Protein AF-A0A5Q4BBQ9-F1 (afdb_monomer_lite)

Sequence (169 aa):
MAQGYPIYLYVAIVKKTRRFLTKPVNLIAHWAVYIEGHLYELIRNDEEAVANGKPKYDTRHPSYQEWWDLMQKQDRKPQLVDGVVGYTAREWSPDEIDNIAKQIWEYSFKSIYEGDEQNCQSFVRLLVDMIGDSNTRIHPQYPSSFDKLMQSAYRGYLWTSIGLGTAAI

pLDDT: mean 79.07, std 20.78, range [32.69, 97.75]

Structure (mmCIF, N/CA/C/O backbone):
data_AF-A0A5Q4BBQ9-F1
#
_entry.id   AF-A0A5Q4BBQ9-F1
#
loop_
_atom_site.group_PDB
_atom_site.id
_atom_site.type_symbol
_atom_site.label_atom_id
_atom_site.label_alt_id
_atom_site.label_comp_id
_atom_site.label_asym_id
_atom_site.label_entity_id
_atom_site.label_seq_id
_atom_site.pdbx_PDB_ins_code
_atom_site.Cartn_x
_atom_site.Cartn_y
_atom_site.Cartn_z
_atom_site.occupancy
_atom_site.B_iso_or_equiv
_atom_site.auth_seq_id
_atom_site.auth_comp_id
_atom_site.auth_asym_id
_atom_site.auth_atom_id
_atom_site.pdbx_PDB_model_num
ATOM 1 N N . MET A 1 1 ? 13.459 -10.198 -21.348 1.00 50.50 1 MET A N 1
ATOM 2 C CA . MET A 1 1 ? 12.909 -10.501 -20.010 1.00 50.50 1 MET A CA 1
ATOM 3 C C . MET A 1 1 ? 11.556 -9.825 -19.945 1.00 50.50 1 MET A C 1
ATOM 5 O O . MET A 1 1 ? 11.488 -8.679 -20.374 1.00 50.50 1 MET A O 1
ATOM 9 N N . ALA A 1 2 ? 10.496 -10.535 -19.554 1.00 54.16 2 ALA A N 1
ATOM 10 C CA . ALA A 1 2 ? 9.181 -9.915 -19.404 1.00 54.16 2 ALA A CA 1
ATOM 11 C C . ALA A 1 2 ? 9.286 -8.851 -18.304 1.00 54.16 2 ALA A C 1
ATOM 13 O O . ALA A 1 2 ? 9.750 -9.147 -17.205 1.00 54.16 2 ALA A O 1
ATOM 14 N N . GLN A 1 3 ? 8.974 -7.607 -18.649 1.00 76.88 3 GLN A N 1
ATOM 15 C CA . GLN A 1 3 ? 8.977 -6.495 -17.711 1.00 76.88 3 GLN A CA 1
ATOM 16 C C . GLN A 1 3 ? 7.678 -6.576 -16.907 1.00 76.88 3 GLN A C 1
ATOM 18 O O . GLN A 1 3 ? 6.615 -6.702 -17.508 1.00 76.88 3 GLN A O 1
ATOM 23 N N . GLY A 1 4 ? 7.756 -6.561 -15.574 1.00 93.56 4 GLY A N 1
ATOM 24 C CA . GLY A 1 4 ? 6.558 -6.556 -14.737 1.00 93.56 4 GLY A CA 1
ATOM 25 C C . GLY A 1 4 ? 5.760 -5.255 -14.867 1.00 93.56 4 GLY A C 1
ATOM 26 O O . GLY A 1 4 ? 6.149 -4.309 -15.556 1.00 93.56 4 GLY A O 1
ATOM 27 N N . TYR A 1 5 ? 4.631 -5.191 -14.171 1.00 96.19 5 TYR A N 1
ATOM 28 C CA . TYR A 1 5 ? 3.767 -4.016 -14.134 1.00 96.19 5 TYR A CA 1
ATOM 29 C C . TYR A 1 5 ? 4.449 -2.794 -13.502 1.00 96.19 5 TYR A C 1
ATOM 31 O O . TYR A 1 5 ? 5.179 -2.955 -12.516 1.00 96.19 5 TYR A O 1
ATOM 39 N N . PRO A 1 6 ? 4.184 -1.577 -14.015 1.00 95.81 6 PRO A N 1
ATOM 40 C CA . PRO A 1 6 ? 4.602 -0.342 -13.365 1.00 95.81 6 PRO A CA 1
ATOM 41 C C . PRO A 1 6 ? 3.905 -0.177 -12.009 1.00 95.81 6 PRO A C 1
ATOM 43 O O . PRO A 1 6 ? 2.724 -0.488 -11.855 1.00 95.81 6 PRO A O 1
ATOM 46 N N . ILE A 1 7 ? 4.645 0.352 -11.040 1.00 95.94 7 ILE A N 1
ATOM 47 C CA . ILE A 1 7 ? 4.174 0.661 -9.691 1.00 95.94 7 ILE A CA 1
ATOM 48 C C . ILE A 1 7 ? 4.044 2.176 -9.577 1.00 95.94 7 ILE A C 1
ATOM 50 O O . ILE A 1 7 ? 5.013 2.897 -9.806 1.00 95.94 7 ILE A O 1
ATOM 54 N N . TYR A 1 8 ? 2.875 2.669 -9.181 1.00 95.06 8 TYR A N 1
ATOM 55 C CA . TYR A 1 8 ? 2.644 4.096 -8.942 1.00 95.06 8 TYR A CA 1
ATOM 56 C C . TYR A 1 8 ? 2.295 4.343 -7.476 1.00 95.06 8 TYR A C 1
ATOM 58 O O . TYR A 1 8 ? 1.589 3.544 -6.868 1.00 95.06 8 TYR A O 1
ATOM 66 N N . LEU A 1 9 ? 2.748 5.457 -6.901 1.00 93.00 9 LEU A N 1
ATOM 67 C CA . LEU A 1 9 ? 2.420 5.831 -5.523 1.00 93.00 9 LEU A CA 1
ATOM 68 C C . LEU A 1 9 ? 1.322 6.889 -5.504 1.00 93.00 9 LEU A C 1
ATOM 70 O O . LEU A 1 9 ? 1.474 7.973 -6.060 1.00 93.00 9 LEU A O 1
ATOM 74 N N . TYR A 1 10 ? 0.242 6.600 -4.792 1.00 92.62 10 TYR A N 1
ATOM 75 C CA . TYR A 1 10 ? -0.814 7.552 -4.496 1.00 92.62 10 TYR A CA 1
ATOM 76 C C . TYR A 1 10 ? -0.724 8.023 -3.050 1.00 92.62 10 TYR A C 1
ATOM 78 O O . TYR A 1 10 ? -0.519 7.241 -2.121 1.00 92.62 10 TYR A O 1
ATOM 86 N N . VAL A 1 11 ? -0.926 9.325 -2.863 1.00 90.19 11 VAL A N 1
ATOM 87 C CA . VAL A 1 11 ? -1.002 9.970 -1.555 1.00 90.19 11 VAL A CA 1
ATOM 88 C C . VAL A 1 11 ? -2.343 10.672 -1.392 1.00 90.19 11 VAL A C 1
ATOM 90 O O . VAL A 1 11 ? -2.808 11.387 -2.277 1.00 90.19 11 VAL A O 1
ATOM 93 N N . ALA A 1 12 ? -2.983 10.492 -0.242 1.00 89.00 12 ALA A N 1
ATOM 94 C CA . ALA A 1 12 ? -4.244 11.135 0.096 1.00 89.00 12 ALA A CA 1
ATOM 95 C C . ALA A 1 12 ? -4.068 12.049 1.310 1.00 89.00 12 ALA A C 1
ATOM 97 O O . ALA A 1 12 ? -3.964 11.607 2.460 1.00 89.00 12 ALA A O 1
ATOM 98 N N . ILE A 1 13 ? -4.046 13.349 1.029 1.00 82.25 13 ILE A N 1
ATOM 99 C CA . ILE A 1 13 ? -3.776 14.412 2.000 1.00 82.25 13 ILE A CA 1
ATOM 100 C C . ILE A 1 13 ? -5.088 14.889 2.623 1.00 82.25 13 ILE A C 1
ATOM 102 O O . ILE A 1 13 ? -6.042 15.170 1.899 1.00 82.25 13 ILE A O 1
ATOM 106 N N . VAL A 1 14 ? -5.137 15.055 3.945 1.00 73.50 14 VAL A N 1
ATOM 107 C CA . VAL A 1 14 ? -6.295 15.651 4.638 1.00 73.50 14 VAL A CA 1
ATOM 108 C C . VAL A 1 14 ? -6.479 17.116 4.207 1.00 73.50 14 VAL A C 1
ATOM 110 O O . VAL A 1 14 ? -5.566 17.925 4.360 1.00 73.50 14 VAL A O 1
ATOM 113 N N . LYS A 1 15 ? -7.663 17.495 3.697 1.00 63.28 15 LYS A N 1
ATOM 114 C CA . LYS A 1 15 ? -7.934 18.849 3.156 1.00 63.28 15 LYS A CA 1
ATOM 115 C C . LYS A 1 15 ? -7.963 19.970 4.211 1.00 63.28 15 LYS A C 1
ATOM 117 O O . LYS A 1 15 ? -8.041 21.143 3.847 1.00 63.28 15 LYS A O 1
ATOM 122 N N . LYS A 1 16 ? -7.886 19.655 5.510 1.00 51.78 16 LYS A N 1
ATOM 123 C CA . LYS A 1 16 ? -7.959 20.631 6.611 1.00 51.78 16 LYS A CA 1
ATOM 124 C C . LYS A 1 16 ? -6.864 20.442 7.664 1.00 51.78 16 LYS A C 1
ATOM 126 O O . LYS A 1 16 ? -7.055 19.737 8.646 1.00 51.78 16 LYS A O 1
ATOM 131 N N . THR A 1 17 ? -5.808 21.238 7.566 1.00 46.22 17 THR A N 1
ATOM 132 C CA . THR A 1 17 ? -5.150 21.823 8.744 1.00 46.22 17 THR A CA 1
ATOM 133 C C . THR A 1 17 ? -5.406 23.329 8.701 1.00 46.22 17 THR A C 1
ATOM 135 O O . THR A 1 17 ? -4.788 24.081 7.951 1.00 46.22 17 THR A O 1
ATOM 138 N N . ARG A 1 18 ? -6.419 23.789 9.450 1.00 38.81 18 ARG A N 1
ATOM 139 C CA . ARG A 1 18 ? -6.738 25.220 9.588 1.00 38.81 18 ARG A CA 1
ATOM 140 C C . ARG A 1 18 ? -5.515 25.968 10.138 1.00 38.81 18 ARG A C 1
ATOM 142 O O . ARG A 1 18 ? -5.158 25.739 11.284 1.00 38.81 18 ARG A O 1
ATOM 149 N N . ARG A 1 19 ? -4.942 26.870 9.328 1.00 41.56 19 ARG A N 1
ATOM 150 C CA . ARG A 1 19 ? -4.488 28.266 9.583 1.00 41.56 19 ARG A CA 1
ATOM 151 C C . ARG A 1 19 ? -3.827 28.703 10.918 1.00 41.56 19 ARG A C 1
ATOM 153 O O . ARG A 1 19 ? -3.473 29.871 11.003 1.00 41.56 19 ARG A O 1
ATOM 160 N N . PHE A 1 20 ? -3.620 27.857 11.926 1.00 43.06 20 PHE A N 1
ATOM 161 C CA . PHE A 1 20 ? -3.141 28.268 13.260 1.00 43.06 20 PHE A CA 1
ATOM 162 C C . PHE A 1 20 ? -1.687 27.902 13.581 1.00 43.06 20 PHE A C 1
ATOM 164 O O . PHE A 1 20 ? -1.197 28.253 14.650 1.00 43.06 20 PHE A O 1
ATOM 171 N N . LEU A 1 21 ? -0.975 27.236 12.673 1.00 40.34 21 LEU A N 1
ATOM 172 C CA . LEU A 1 21 ? 0.433 26.894 12.862 1.00 40.34 21 LEU A CA 1
ATOM 173 C C . LEU A 1 21 ? 1.278 27.603 11.804 1.00 40.34 21 LEU A C 1
ATOM 175 O O . LEU A 1 21 ? 1.147 27.358 10.610 1.00 40.34 21 LEU A O 1
ATOM 179 N N . THR A 1 22 ? 2.162 28.484 12.267 1.00 44.12 22 THR A N 1
ATOM 180 C CA . THR A 1 22 ? 3.197 29.187 11.485 1.00 44.12 22 THR A CA 1
ATOM 181 C C . THR A 1 22 ? 4.311 28.263 10.986 1.00 44.12 22 THR A C 1
ATOM 183 O O . THR A 1 22 ? 5.230 28.715 10.309 1.00 44.12 22 THR A O 1
ATOM 186 N N . LYS A 1 23 ? 4.242 26.966 11.303 1.00 38.69 23 LYS A N 1
ATOM 187 C CA . LYS A 1 23 ? 5.156 25.933 10.817 1.00 38.69 23 LYS A CA 1
ATOM 188 C C . LYS A 1 23 ? 4.381 24.967 9.918 1.00 38.69 23 LYS A C 1
ATOM 190 O O . LYS A 1 23 ? 3.266 24.599 10.295 1.00 38.69 23 LYS A O 1
ATOM 195 N N . PRO A 1 24 ? 4.935 24.546 8.766 1.00 36.00 24 PRO A N 1
ATOM 196 C CA . PRO A 1 24 ? 4.311 23.533 7.926 1.00 36.00 24 PRO A CA 1
ATOM 197 C C . PRO A 1 24 ? 4.136 22.263 8.761 1.00 36.00 24 PRO A C 1
ATOM 199 O O . PRO A 1 24 ? 5.102 21.602 9.131 1.00 36.00 24 PRO A O 1
ATOM 202 N N . VAL A 1 25 ? 2.893 21.980 9.143 1.00 37.47 25 VAL A N 1
ATOM 203 C CA . VAL A 1 25 ? 2.539 20.754 9.854 1.00 37.47 25 VAL A CA 1
ATOM 204 C C . VAL A 1 25 ? 2.741 19.619 8.866 1.00 37.47 25 VAL A C 1
ATOM 206 O O . VAL A 1 25 ? 2.216 19.701 7.755 1.00 37.47 25 VAL A O 1
ATOM 209 N N . ASN A 1 26 ? 3.493 18.592 9.268 1.00 41.03 26 ASN A N 1
ATOM 210 C CA . ASN A 1 26 ? 3.627 17.342 8.526 1.00 41.03 26 ASN A CA 1
ATOM 211 C C . ASN A 1 26 ? 2.239 16.921 8.033 1.00 41.03 26 ASN A C 1
ATOM 213 O O . ASN A 1 26 ? 1.358 16.602 8.835 1.00 41.03 26 ASN A O 1
ATOM 217 N N . LEU A 1 27 ? 2.019 17.009 6.719 1.00 52.22 27 LEU A N 1
ATOM 218 C CA . LEU A 1 27 ? 0.786 16.554 6.099 1.00 52.22 27 LEU A CA 1
ATOM 219 C C . LEU A 1 27 ? 0.626 15.080 6.474 1.00 52.22 27 LEU A C 1
ATOM 221 O O . LEU A 1 27 ? 1.429 14.250 6.052 1.00 52.22 27 LEU A O 1
ATOM 225 N N . ILE A 1 28 ? -0.401 14.750 7.260 1.00 62.12 28 ILE A N 1
ATOM 226 C CA . ILE A 1 28 ? -0.784 13.356 7.482 1.00 62.12 28 ILE A CA 1
ATOM 227 C C . ILE A 1 28 ? -1.334 12.853 6.144 1.00 62.12 28 ILE A C 1
ATOM 229 O O . ILE A 1 28 ? -2.501 13.067 5.808 1.00 62.12 28 ILE A O 1
ATOM 233 N N . ALA A 1 29 ? -0.452 12.267 5.342 1.00 74.88 29 ALA A N 1
ATOM 234 C CA . ALA A 1 29 ? -0.763 11.685 4.051 1.00 74.88 29 ALA A CA 1
ATOM 235 C C . ALA A 1 29 ? -0.930 10.176 4.222 1.00 74.88 29 ALA A C 1
ATOM 237 O O . ALA A 1 29 ? -0.046 9.503 4.750 1.00 74.88 29 ALA A O 1
ATOM 238 N N . HIS A 1 30 ? -2.073 9.662 3.775 1.00 90.62 30 HIS A N 1
ATOM 239 C CA . HIS A 1 30 ? -2.293 8.225 3.631 1.00 90.62 30 HIS A CA 1
ATOM 240 C C . HIS A 1 30 ? -1.696 7.750 2.307 1.00 90.62 30 HIS A C 1
ATOM 242 O O . HIS A 1 30 ? -1.809 8.476 1.320 1.00 90.62 30 HIS A O 1
ATOM 248 N N . TRP A 1 31 ? -1.021 6.603 2.295 1.00 93.06 31 TRP A N 1
ATOM 249 C CA . TRP A 1 31 ? -0.301 6.091 1.125 1.00 93.06 31 TRP A CA 1
ATOM 250 C C . TRP A 1 31 ? -0.942 4.804 0.609 1.00 93.06 31 TRP A C 1
ATOM 252 O O . TRP A 1 31 ? -1.388 3.969 1.396 1.00 93.06 31 TRP A O 1
ATOM 262 N N . ALA A 1 32 ? -0.943 4.650 -0.712 1.00 95.94 32 ALA A N 1
ATOM 263 C CA . ALA A 1 32 ? -1.381 3.452 -1.414 1.00 95.94 32 ALA A CA 1
ATOM 264 C C . ALA A 1 32 ? -0.543 3.262 -2.687 1.00 95.94 32 ALA A C 1
ATOM 266 O O . ALA A 1 32 ? -0.107 4.250 -3.281 1.00 95.94 32 ALA A O 1
ATOM 267 N N . VAL A 1 33 ? -0.325 2.022 -3.128 1.00 96.31 33 VAL A N 1
ATOM 268 C CA . VAL A 1 33 ? 0.367 1.744 -4.402 1.00 96.31 33 VAL A CA 1
ATOM 269 C C . VAL A 1 33 ? -0.580 1.180 -5.435 1.00 96.31 33 VAL A C 1
ATOM 271 O O . VAL A 1 33 ? -1.342 0.268 -5.139 1.00 96.31 33 VAL A O 1
ATOM 274 N N . TYR A 1 34 ? -0.540 1.744 -6.639 1.00 97.12 34 TYR A N 1
ATOM 275 C CA . TYR A 1 34 ? -1.353 1.315 -7.766 1.00 97.12 34 TYR A CA 1
ATOM 276 C C . TYR A 1 34 ? -0.547 0.383 -8.657 1.00 97.12 34 TYR A C 1
ATOM 278 O O . TYR A 1 34 ? 0.517 0.765 -9.156 1.00 97.12 34 TYR A O 1
ATOM 286 N N . ILE A 1 35 ? -1.065 -0.828 -8.834 1.00 96.62 35 ILE A N 1
ATOM 287 C CA . ILE A 1 35 ? -0.468 -1.892 -9.636 1.00 96.62 35 ILE A CA 1
ATOM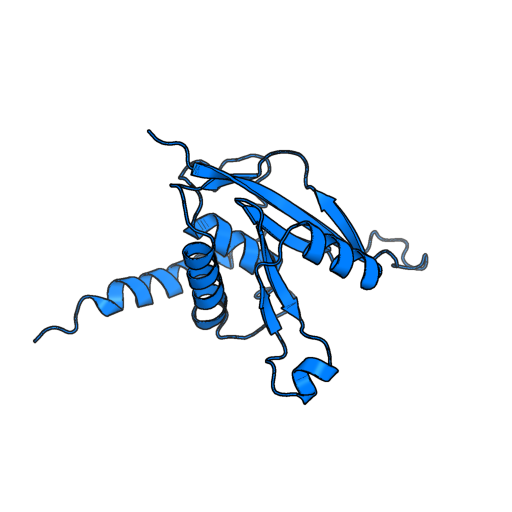 288 C C . ILE A 1 35 ? -1.625 -2.618 -10.313 1.00 96.62 35 ILE A C 1
ATOM 290 O O . ILE A 1 35 ? -2.534 -3.084 -9.631 1.00 96.62 35 ILE A O 1
ATOM 294 N N . GLU A 1 36 ? -1.599 -2.672 -11.645 1.00 94.25 36 GLU A N 1
ATOM 295 C CA . GLU A 1 36 ? -2.542 -3.467 -12.448 1.00 94.25 36 GLU A CA 1
ATOM 296 C C . GLU A 1 36 ? -4.023 -3.261 -12.049 1.00 94.25 36 GLU A C 1
ATOM 298 O O . GLU A 1 36 ? -4.736 -4.175 -11.655 1.00 94.25 36 GLU A O 1
ATOM 303 N N . GLY A 1 37 ? -4.501 -2.011 -12.091 1.00 93.75 37 GLY A N 1
ATOM 304 C CA . GLY A 1 37 ? -5.918 -1.687 -11.853 1.00 93.75 37 GLY A CA 1
ATOM 305 C C . GLY A 1 37 ? -6.336 -1.544 -10.384 1.00 93.75 37 GLY A C 1
ATOM 306 O O . GLY A 1 37 ? -7.404 -0.983 -10.115 1.00 93.75 37 GLY A O 1
ATOM 307 N N . HIS A 1 38 ? -5.486 -1.954 -9.441 1.00 97.06 38 HIS A N 1
ATOM 308 C CA . HIS A 1 38 ? -5.814 -2.018 -8.015 1.00 97.06 38 HIS A CA 1
ATOM 309 C C . HIS A 1 38 ? -4.894 -1.138 -7.171 1.00 97.06 38 HIS A C 1
ATOM 311 O O . HIS A 1 38 ? -3.727 -0.932 -7.507 1.00 97.06 38 HIS A O 1
ATOM 317 N N . LEU A 1 39 ? -5.427 -0.612 -6.067 1.00 97.62 39 LEU A N 1
ATOM 318 C CA . LEU A 1 39 ? -4.698 0.183 -5.082 1.00 97.62 39 LEU A CA 1
ATOM 319 C C . LEU A 1 39 ? -4.518 -0.593 -3.786 1.00 97.62 39 LEU A C 1
ATOM 321 O O . LEU A 1 39 ? -5.493 -0.825 -3.090 1.00 97.62 39 LEU A O 1
ATOM 325 N N . TYR A 1 40 ? -3.281 -0.908 -3.419 1.00 97.75 40 TYR A N 1
ATOM 326 C CA . TYR A 1 40 ? -2.958 -1.641 -2.196 1.00 97.75 40 TYR A CA 1
ATOM 327 C C . TYR A 1 40 ? -2.617 -0.674 -1.065 1.00 97.75 40 TYR A C 1
ATOM 329 O O . TYR A 1 40 ? -1.735 0.181 -1.202 1.00 97.75 40 TYR A O 1
ATOM 337 N N . GLU A 1 41 ? -3.309 -0.811 0.062 1.00 96.19 41 GLU A N 1
ATOM 338 C CA . GLU A 1 41 ? -3.199 0.093 1.205 1.00 96.19 41 GLU A CA 1
ATOM 339 C C . GLU A 1 41 ? -3.396 -0.615 2.551 1.00 96.19 41 GLU A C 1
ATOM 341 O O . GLU A 1 41 ? -4.086 -1.628 2.642 1.00 96.19 41 GLU A O 1
ATOM 346 N N . LEU A 1 42 ? -2.841 -0.021 3.611 1.00 95.25 42 LEU A N 1
ATOM 347 C CA . LEU A 1 42 ? -3.130 -0.362 5.007 1.00 95.25 42 LEU A CA 1
ATOM 348 C C . LEU A 1 42 ? -3.937 0.769 5.640 1.00 95.25 42 LEU A C 1
ATOM 350 O O . LEU A 1 42 ? -3.454 1.898 5.734 1.00 95.25 42 LEU A O 1
ATOM 354 N N . ILE A 1 43 ? -5.151 0.480 6.096 1.00 92.56 43 ILE A N 1
ATOM 355 C CA . ILE A 1 43 ? -6.119 1.501 6.511 1.00 92.56 43 ILE A CA 1
ATOM 356 C C . ILE A 1 43 ? -6.730 1.222 7.865 1.00 92.56 43 ILE A C 1
ATOM 358 O O . ILE A 1 43 ? -6.719 0.103 8.361 1.00 92.56 43 ILE A O 1
ATOM 362 N N . ARG A 1 44 ? -7.315 2.271 8.444 1.00 91.00 44 ARG A N 1
ATOM 363 C CA . ARG A 1 44 ? -8.193 2.168 9.605 1.00 91.00 44 ARG A CA 1
ATOM 364 C C . ARG A 1 44 ? -9.630 1.944 9.135 1.00 91.00 44 ARG A C 1
ATOM 366 O O . ARG A 1 44 ? -10.139 2.757 8.362 1.00 91.00 44 ARG A O 1
ATOM 373 N N . ASN A 1 45 ? -10.273 0.890 9.625 1.00 90.00 45 ASN A N 1
ATOM 374 C CA . ASN A 1 45 ? -11.707 0.676 9.440 1.00 90.00 45 ASN A CA 1
ATOM 375 C C . ASN A 1 45 ? -12.509 1.704 10.257 1.00 90.00 45 ASN A C 1
ATOM 377 O O . ASN A 1 45 ? -12.037 2.206 11.285 1.00 90.00 45 ASN A O 1
ATOM 381 N N . ASP A 1 46 ? -13.705 2.052 9.783 1.00 88.81 46 ASP A N 1
ATOM 382 C CA . ASP A 1 46 ? -14.604 2.937 10.525 1.00 88.81 46 ASP A CA 1
ATOM 383 C C . ASP A 1 46 ? -15.134 2.271 11.810 1.00 88.81 46 ASP A C 1
ATOM 385 O O . ASP A 1 46 ? -14.994 1.067 12.031 1.00 88.81 46 ASP A O 1
ATOM 389 N N . GLU A 1 47 ? -15.685 3.085 12.712 1.00 90.44 47 GLU A N 1
ATOM 390 C CA . GLU A 1 47 ? -16.116 2.622 14.036 1.00 90.44 47 GLU A CA 1
ATOM 391 C C . GLU A 1 47 ? -17.279 1.627 13.961 1.00 90.44 47 GLU A C 1
ATOM 393 O O . GLU A 1 47 ? -17.354 0.724 14.792 1.00 90.44 47 GLU A O 1
ATOM 398 N N . GLU A 1 48 ? -18.139 1.746 12.949 1.00 91.56 48 GLU A N 1
ATOM 399 C CA . GLU A 1 48 ? -19.265 0.840 12.723 1.00 91.56 48 GLU A CA 1
ATOM 400 C C . GLU A 1 48 ? -18.778 -0.544 12.278 1.00 91.56 48 GLU A C 1
ATOM 402 O O . GLU A 1 48 ? -19.174 -1.561 12.847 1.00 91.56 48 GLU A O 1
ATOM 407 N N . ALA A 1 49 ? -17.854 -0.605 11.318 1.00 90.50 49 ALA A N 1
ATOM 408 C CA . ALA A 1 49 ? -17.220 -1.841 10.881 1.00 90.50 49 ALA A CA 1
ATOM 409 C C . ALA A 1 49 ? -16.513 -2.544 12.048 1.00 90.50 49 ALA A C 1
ATOM 411 O O . ALA A 1 49 ? -16.641 -3.760 12.204 1.00 90.50 49 ALA A O 1
ATOM 412 N N . VAL A 1 50 ? -15.809 -1.783 12.894 1.00 93.19 50 VAL A N 1
ATOM 413 C CA . VAL A 1 50 ? -15.150 -2.321 14.093 1.00 93.19 50 VAL A CA 1
ATOM 414 C C . VAL A 1 50 ? -16.165 -2.842 15.109 1.00 93.19 50 VAL A C 1
ATOM 416 O O . VAL A 1 50 ? -15.981 -3.935 15.642 1.00 93.19 50 VAL A O 1
ATOM 419 N N . ALA A 1 51 ? -17.261 -2.115 15.346 1.00 93.56 51 ALA A N 1
ATOM 420 C CA . ALA A 1 51 ? -18.350 -2.578 16.207 1.00 93.56 51 ALA A CA 1
ATOM 421 C C . ALA A 1 51 ? -18.987 -3.882 15.688 1.00 93.56 51 ALA A C 1
ATOM 423 O O . ALA A 1 51 ? -19.397 -4.727 16.480 1.00 93.56 51 ALA A O 1
ATOM 424 N N . ASN A 1 52 ? -18.978 -4.083 14.368 1.00 95.19 52 ASN A N 1
ATOM 425 C CA . ASN A 1 52 ? -19.424 -5.303 13.692 1.00 95.19 52 ASN A CA 1
ATOM 426 C C . ASN A 1 52 ? -18.337 -6.396 13.593 1.00 95.19 52 ASN A C 1
ATOM 428 O O . ASN A 1 52 ? -18.467 -7.338 12.811 1.00 95.19 52 ASN A O 1
ATOM 432 N N . GLY A 1 53 ? -17.258 -6.292 14.375 1.00 92.56 53 GLY A N 1
ATOM 433 C CA . GLY A 1 53 ? -16.234 -7.331 14.503 1.00 92.56 53 GLY A CA 1
ATOM 434 C C . GLY A 1 53 ? -15.110 -7.274 13.469 1.00 92.56 53 GLY 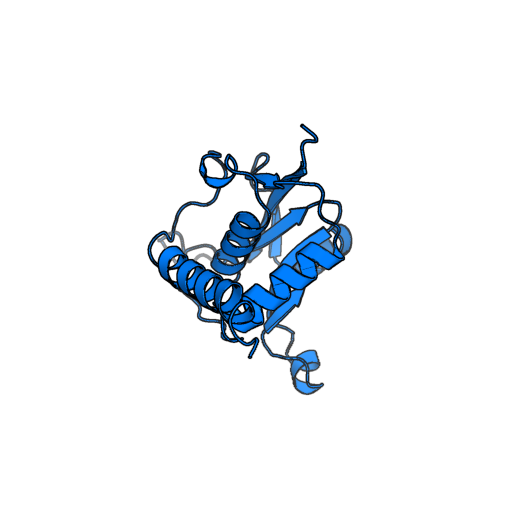A C 1
ATOM 435 O O . GLY A 1 53 ? -14.284 -8.187 13.429 1.00 92.56 53 GLY A O 1
ATOM 436 N N . LYS A 1 54 ? -15.029 -6.227 12.637 1.00 91.88 54 LYS A N 1
ATOM 437 C CA . LYS A 1 54 ? -13.847 -6.011 11.789 1.00 91.88 54 LYS A CA 1
ATOM 438 C C . LYS A 1 54 ? -12.655 -5.544 12.635 1.00 91.88 54 LYS A C 1
ATOM 440 O O . LYS A 1 54 ? -12.839 -4.826 13.620 1.00 91.88 54 LYS A O 1
ATOM 445 N N . PRO A 1 55 ? -11.415 -5.902 12.258 1.00 92.81 55 PRO A N 1
ATOM 446 C CA . PRO A 1 55 ? -10.238 -5.373 12.932 1.00 92.81 55 PRO A CA 1
ATOM 447 C C . PRO A 1 55 ? -10.163 -3.852 12.755 1.00 92.81 55 PRO A C 1
ATOM 449 O O . PRO A 1 55 ? -10.625 -3.299 11.758 1.00 92.81 55 PRO A O 1
ATOM 452 N N . LYS A 1 56 ? -9.556 -3.151 13.716 1.00 92.56 56 LYS A N 1
ATOM 453 C CA . LYS A 1 56 ? -9.407 -1.686 13.656 1.00 92.56 56 LYS A CA 1
ATOM 454 C C . LYS A 1 56 ? -8.587 -1.224 12.452 1.00 92.56 56 LYS A C 1
ATOM 456 O O . LYS A 1 56 ? -8.870 -0.161 11.903 1.00 92.56 56 LYS A O 1
ATOM 461 N N . TYR A 1 57 ? -7.583 -2.005 12.070 1.00 93.81 57 TYR A N 1
ATOM 462 C CA . TYR A 1 57 ? -6.753 -1.767 10.899 1.00 93.81 57 TYR A CA 1
ATOM 463 C C . TYR A 1 57 ? -6.707 -3.026 10.046 1.00 93.81 57 TYR A C 1
ATOM 465 O O . TYR A 1 57 ? -6.715 -4.128 10.594 1.00 93.81 57 TYR A O 1
ATOM 473 N N . ASP A 1 58 ? -6.683 -2.847 8.732 1.00 94.62 58 ASP A N 1
ATOM 474 C CA . ASP A 1 58 ? -6.676 -3.949 7.776 1.00 94.62 58 ASP A CA 1
ATOM 475 C C . ASP A 1 58 ? -6.045 -3.525 6.449 1.00 94.62 58 ASP A C 1
ATOM 477 O O . ASP A 1 58 ? -5.942 -2.330 6.144 1.00 94.62 58 ASP A O 1
ATOM 481 N N . THR A 1 59 ? -5.633 -4.501 5.651 1.00 96.00 59 THR A N 1
ATOM 482 C CA . THR A 1 59 ? -5.182 -4.276 4.278 1.00 96.00 59 THR A CA 1
ATOM 483 C C . THR A 1 59 ? -6.367 -4.283 3.322 1.00 96.00 59 THR A C 1
ATOM 485 O O . THR A 1 59 ? -7.307 -5.057 3.496 1.00 96.00 59 THR A O 1
ATOM 488 N N . ARG A 1 60 ? -6.334 -3.439 2.289 1.00 94.75 60 ARG A N 1
ATOM 489 C CA . ARG A 1 60 ? -7.325 -3.450 1.204 1.00 94.75 60 ARG A CA 1
ATOM 490 C C . ARG A 1 60 ? -6.648 -3.297 -0.151 1.00 94.75 60 ARG A C 1
ATOM 492 O O . ARG A 1 60 ? -5.585 -2.683 -0.237 1.00 94.75 60 ARG A O 1
ATOM 499 N N . HIS A 1 61 ? -7.317 -3.786 -1.193 1.00 95.25 61 HIS A N 1
ATOM 500 C CA . HIS A 1 61 ? -6.904 -3.623 -2.589 1.00 95.25 61 HIS A CA 1
ATOM 501 C C . HIS A 1 61 ? -8.017 -3.091 -3.525 1.00 95.25 61 HIS A C 1
ATOM 503 O O . HIS A 1 61 ? -8.290 -3.707 -4.553 1.00 95.25 61 HIS A O 1
ATOM 509 N N . PRO A 1 62 ? -8.743 -2.008 -3.178 1.00 95.50 62 PRO A N 1
ATOM 510 C CA . PRO A 1 62 ? -9.842 -1.502 -4.007 1.00 95.50 62 PRO A CA 1
ATOM 511 C C . PRO A 1 62 ? -9.408 -1.197 -5.446 1.00 95.50 62 PRO A C 1
ATOM 513 O O . PRO A 1 62 ? -8.244 -0.880 -5.712 1.00 95.50 62 PRO A O 1
ATOM 516 N N . SER A 1 63 ? -10.371 -1.181 -6.366 1.00 96.44 63 SER A N 1
ATOM 517 C CA . SER A 1 63 ? -10.146 -0.568 -7.675 1.00 96.44 63 SER A CA 1
ATOM 518 C C . SER A 1 63 ? -9.799 0.919 -7.522 1.00 96.44 63 SER A C 1
ATOM 520 O O . SER A 1 63 ? -10.146 1.571 -6.528 1.00 96.44 63 SER A O 1
ATOM 522 N N . TYR A 1 64 ? -9.147 1.496 -8.536 1.00 93.94 64 TYR A N 1
ATOM 523 C CA . TYR A 1 64 ? -8.808 2.924 -8.534 1.00 93.94 64 TYR A CA 1
ATOM 524 C C . TYR A 1 64 ? -10.016 3.829 -8.234 1.00 93.94 64 TYR A C 1
ATOM 526 O O . TYR A 1 64 ? -9.919 4.748 -7.418 1.00 93.94 64 TYR A O 1
ATOM 534 N N . GLN A 1 65 ? -11.160 3.553 -8.868 1.00 95.06 65 GLN A N 1
ATOM 535 C CA . GLN A 1 65 ? -12.368 4.365 -8.727 1.00 95.06 65 GLN A CA 1
ATOM 536 C C . GLN A 1 65 ? -12.935 4.292 -7.304 1.00 95.06 65 GLN A C 1
ATOM 538 O O . GLN A 1 65 ? -13.225 5.326 -6.703 1.00 95.06 65 GLN A O 1
ATOM 543 N N . GLU A 1 66 ? -13.030 3.089 -6.733 1.00 95.81 66 GLU A N 1
ATOM 544 C CA . GLU A 1 66 ? -13.521 2.893 -5.364 1.00 95.81 66 GLU A CA 1
ATOM 545 C C . GLU A 1 66 ? -12.642 3.612 -4.341 1.00 95.81 66 GLU A C 1
ATOM 547 O O . GLU A 1 66 ? -13.147 4.283 -3.436 1.00 95.81 66 GLU A O 1
ATOM 552 N N . TRP A 1 67 ? -11.322 3.511 -4.501 1.00 95.25 67 TRP A N 1
ATOM 553 C CA . TRP A 1 67 ? -10.381 4.204 -3.632 1.00 95.25 67 TRP A CA 1
ATOM 554 C C . TRP A 1 67 ? -10.510 5.720 -3.753 1.00 95.25 67 TRP A C 1
ATOM 556 O O . TRP A 1 67 ? -10.566 6.428 -2.746 1.00 95.25 67 TRP A O 1
ATOM 566 N N . TRP A 1 68 ? -10.584 6.231 -4.982 1.00 93.62 68 TRP A N 1
ATOM 567 C CA . TRP A 1 68 ? -10.718 7.657 -5.246 1.00 93.62 68 TRP A CA 1
ATOM 568 C C . TRP A 1 68 ? -11.981 8.228 -4.594 1.00 93.62 68 TRP A C 1
ATOM 570 O O . TRP A 1 68 ? -11.908 9.224 -3.865 1.00 93.62 68 TRP A O 1
ATOM 580 N N . ASP A 1 69 ? -13.118 7.559 -4.782 1.00 93.25 69 ASP A N 1
ATOM 581 C CA . ASP A 1 69 ? -14.398 7.951 -4.195 1.00 93.25 69 ASP A CA 1
ATOM 582 C C . ASP A 1 69 ? -14.358 7.898 -2.666 1.00 93.25 69 ASP A C 1
ATOM 584 O O . ASP A 1 69 ? -14.866 8.802 -1.993 1.00 93.25 69 ASP A O 1
ATOM 588 N N . LEU A 1 70 ? -13.701 6.883 -2.094 1.00 91.88 70 LEU A N 1
ATOM 589 C CA . LEU A 1 70 ? -13.494 6.788 -0.652 1.00 91.88 70 LEU A CA 1
ATOM 590 C C . LEU A 1 70 ? -12.657 7.958 -0.121 1.00 91.88 70 LEU A C 1
ATOM 592 O O . LEU A 1 70 ? -13.041 8.591 0.866 1.00 91.88 70 LEU A O 1
ATOM 596 N N . MET A 1 71 ? -11.538 8.284 -0.771 1.00 91.56 71 MET A N 1
ATOM 597 C CA . MET A 1 71 ? -10.686 9.400 -0.355 1.00 91.56 71 MET A CA 1
ATOM 598 C C . MET A 1 71 ? -11.437 10.733 -0.423 1.00 91.56 71 MET A C 1
ATOM 600 O O . MET A 1 71 ? -11.307 11.557 0.485 1.00 91.56 71 MET A O 1
ATOM 604 N N . GLN A 1 72 ? -12.269 10.943 -1.446 1.00 88.69 72 GLN A N 1
ATOM 605 C CA . GLN A 1 72 ? -13.103 12.142 -1.531 1.00 88.69 72 GLN A CA 1
ATOM 606 C C . GLN A 1 72 ? -14.135 12.223 -0.401 1.00 88.69 72 GLN A C 1
ATOM 608 O O . GLN A 1 72 ? -14.255 13.283 0.221 1.00 88.69 72 GLN A O 1
ATOM 613 N N . LYS A 1 73 ? -14.831 11.117 -0.099 1.00 90.00 73 LYS A N 1
ATOM 614 C CA . LYS A 1 73 ? -15.792 11.026 1.017 1.00 90.00 73 LYS A CA 1
ATOM 615 C C . LYS A 1 73 ? -15.142 11.338 2.368 1.00 90.00 73 LYS A C 1
ATOM 617 O O . LYS A 1 73 ? -15.780 11.931 3.230 1.00 90.00 73 LYS A O 1
ATOM 622 N N . GLN A 1 74 ? -13.862 11.003 2.535 1.00 86.19 74 GLN A N 1
ATOM 623 C CA . GLN A 1 74 ? -13.082 11.284 3.746 1.00 86.19 74 GLN A CA 1
ATOM 624 C C . GLN A 1 74 ? -12.493 12.709 3.810 1.00 86.19 74 GLN A C 1
ATOM 626 O O . GLN A 1 74 ? -11.621 12.972 4.638 1.00 86.19 74 GLN A O 1
ATOM 631 N N . ASP A 1 75 ? -12.915 13.631 2.937 1.00 86.31 75 ASP A N 1
ATOM 632 C CA . ASP A 1 75 ? -12.337 14.981 2.811 1.00 86.31 75 ASP A CA 1
ATOM 633 C C . ASP A 1 75 ? -10.806 14.941 2.609 1.00 86.31 75 ASP A C 1
ATOM 635 O O . ASP A 1 75 ? -10.057 15.813 3.063 1.00 86.31 75 ASP A O 1
ATOM 639 N N . ARG A 1 76 ? -10.315 13.912 1.906 1.00 84.88 76 ARG A N 1
ATOM 640 C CA . ARG A 1 76 ? -8.924 13.815 1.466 1.00 84.88 76 ARG A CA 1
ATOM 641 C C . ARG A 1 76 ? -8.807 14.256 0.011 1.00 84.88 76 ARG A C 1
ATOM 643 O O . ARG A 1 76 ? -9.761 14.212 -0.770 1.00 84.88 76 ARG A O 1
ATOM 650 N N . LYS A 1 77 ? -7.629 14.752 -0.356 1.00 84.69 77 LYS A N 1
ATOM 651 C CA . LYS A 1 77 ? -7.255 15.067 -1.734 1.00 84.69 77 LYS A CA 1
ATOM 652 C C . LYS A 1 77 ? -6.301 13.974 -2.225 1.00 84.69 77 LYS A C 1
ATOM 654 O O . LYS A 1 77 ? -5.115 14.066 -1.901 1.00 84.69 77 LYS A O 1
ATOM 659 N N . PRO A 1 78 ? -6.802 12.955 -2.945 1.00 89.19 78 PRO A N 1
ATOM 660 C CA . PRO A 1 78 ? -5.948 11.968 -3.592 1.00 89.19 78 PRO A CA 1
ATOM 661 C C . PRO A 1 78 ? -5.085 12.633 -4.668 1.00 89.19 78 PRO A C 1
ATOM 663 O O . PRO A 1 78 ? -5.550 13.513 -5.397 1.00 89.19 78 PRO A O 1
ATOM 666 N N . GLN A 1 79 ? -3.815 12.252 -4.728 1.00 87.62 79 GLN A N 1
ATOM 667 C CA . GLN A 1 79 ? -2.823 12.749 -5.676 1.00 87.62 79 GLN A CA 1
ATOM 668 C C . GLN A 1 79 ? -1.888 11.605 -6.054 1.00 87.62 79 GLN A C 1
ATOM 670 O O . GLN A 1 79 ? -1.468 10.836 -5.193 1.00 87.62 79 GLN A O 1
ATOM 675 N N . LEU A 1 80 ? -1.567 11.508 -7.339 1.00 86.69 80 LEU A N 1
ATOM 676 C CA . LEU A 1 80 ? -0.480 10.668 -7.820 1.00 86.69 80 LEU A CA 1
ATOM 677 C C . LEU A 1 80 ? 0.844 11.375 -7.501 1.00 86.69 80 LEU A C 1
ATOM 679 O O . LEU A 1 80 ? 0.986 12.567 -7.783 1.00 86.69 80 LEU A O 1
ATOM 683 N N . VAL A 1 81 ? 1.792 10.660 -6.900 1.00 84.00 81 VAL A N 1
ATOM 684 C CA . VAL A 1 81 ? 3.186 11.106 -6.834 1.00 84.00 81 VAL A CA 1
ATOM 685 C C . VAL A 1 81 ? 3.765 10.972 -8.232 1.00 84.00 81 VAL A C 1
ATOM 687 O O . VAL A 1 81 ? 3.600 9.935 -8.866 1.00 84.00 81 VAL A O 1
ATOM 690 N N . ASP A 1 82 ? 4.377 12.047 -8.721 1.00 74.75 82 ASP A N 1
ATOM 691 C CA . ASP A 1 82 ? 4.760 12.162 -10.124 1.00 74.75 82 ASP A CA 1
ATOM 692 C C . ASP A 1 82 ? 5.690 11.021 -10.569 1.00 74.75 82 ASP A C 1
ATOM 694 O O . ASP A 1 82 ? 6.699 10.735 -9.919 1.00 74.75 82 ASP A O 1
ATOM 698 N N . GLY A 1 83 ? 5.346 10.399 -11.697 1.00 81.75 83 GLY A N 1
ATOM 699 C CA . GLY A 1 83 ? 6.090 9.300 -12.304 1.00 81.75 83 GLY A CA 1
ATOM 700 C C . GLY A 1 83 ? 5.784 7.893 -11.774 1.00 81.75 83 GLY A C 1
ATOM 701 O O . GLY A 1 83 ? 4.951 7.655 -10.902 1.00 81.75 83 GLY A O 1
ATOM 702 N N . VAL A 1 84 ? 6.476 6.928 -12.376 1.00 90.25 84 VAL A N 1
ATOM 703 C CA . VAL A 1 84 ? 6.517 5.531 -11.930 1.00 90.25 84 VAL A CA 1
ATOM 704 C C . VAL A 1 84 ? 7.476 5.446 -10.739 1.00 90.25 84 VAL A C 1
ATOM 706 O O . VAL A 1 84 ? 8.498 6.120 -10.730 1.00 90.25 84 VAL A O 1
ATOM 709 N N . VAL A 1 85 ? 7.156 4.651 -9.722 1.00 89.12 85 VAL A N 1
ATOM 710 C CA . VAL A 1 85 ? 8.012 4.415 -8.544 1.00 89.12 85 VAL A CA 1
ATOM 711 C C . VAL A 1 85 ? 8.959 3.237 -8.754 1.00 89.12 85 VAL A C 1
ATOM 713 O O . VAL A 1 85 ? 10.023 3.177 -8.150 1.00 89.12 85 VAL A O 1
ATOM 716 N N . GLY A 1 86 ? 8.583 2.309 -9.624 1.00 92.31 86 GLY A N 1
ATOM 717 C CA . GLY A 1 86 ? 9.383 1.160 -10.013 1.00 92.31 86 GLY A CA 1
ATOM 718 C C . GLY A 1 86 ? 8.561 0.198 -10.853 1.00 92.31 86 GLY A C 1
ATOM 719 O O . GLY A 1 86 ? 7.456 0.525 -11.291 1.00 92.31 86 GLY A O 1
ATOM 720 N N . TYR A 1 87 ? 9.087 -1.000 -11.056 1.00 94.56 87 TYR A N 1
ATOM 721 C CA . TYR A 1 87 ? 8.388 -2.070 -11.753 1.00 94.56 87 TYR A CA 1
ATOM 722 C C . TYR A 1 87 ? 8.375 -3.297 -10.865 1.00 94.56 87 TYR A C 1
ATOM 724 O O . TYR A 1 87 ? 9.310 -3.549 -10.110 1.00 94.56 87 TYR A O 1
ATOM 732 N N . THR A 1 88 ? 7.311 -4.077 -10.956 1.00 95.81 88 THR A N 1
ATOM 733 C CA . THR A 1 88 ? 7.292 -5.390 -10.320 1.00 95.81 88 THR A CA 1
ATOM 734 C C . THR A 1 88 ? 8.344 -6.313 -10.950 1.00 95.81 88 THR A C 1
ATOM 736 O O . THR A 1 88 ? 8.649 -6.216 -12.140 1.00 95.81 88 THR A O 1
ATOM 739 N N . ALA A 1 89 ? 8.914 -7.220 -10.155 1.00 95.38 89 ALA A N 1
ATOM 740 C CA . ALA A 1 89 ? 9.943 -8.167 -10.595 1.00 95.38 89 ALA A CA 1
ATOM 741 C C . ALA A 1 89 ? 9.443 -9.154 -11.663 1.00 95.38 89 ALA A C 1
ATOM 743 O O . ALA A 1 89 ? 10.231 -9.701 -12.434 1.00 95.38 89 ALA A O 1
ATOM 744 N N . ARG A 1 90 ? 8.132 -9.396 -11.680 1.00 95.06 90 ARG A N 1
ATOM 745 C CA . ARG A 1 90 ? 7.395 -10.225 -12.634 1.00 95.06 90 ARG A CA 1
ATOM 746 C C . ARG A 1 90 ? 5.947 -9.751 -12.681 1.00 95.06 90 ARG A C 1
ATOM 748 O O . ARG A 1 90 ? 5.540 -8.943 -11.855 1.00 95.06 90 ARG A O 1
ATOM 755 N N . GLU A 1 91 ? 5.157 -10.301 -13.589 1.00 95.62 91 GLU A N 1
ATOM 756 C CA . GLU A 1 91 ? 3.704 -10.165 -13.513 1.00 95.62 91 GLU A CA 1
ATOM 757 C C . GLU A 1 91 ? 3.190 -10.898 -12.261 1.00 95.62 91 GLU A C 1
ATOM 759 O O . GLU A 1 91 ? 3.456 -12.089 -12.054 1.00 95.62 91 GLU A O 1
ATOM 764 N N . TRP A 1 92 ? 2.501 -10.151 -11.402 1.00 94.94 92 TRP A N 1
ATOM 765 C CA . TRP A 1 92 ? 1.823 -10.651 -10.210 1.00 94.94 92 TRP A CA 1
ATOM 766 C C . TRP A 1 92 ? 0.324 -10.496 -10.412 1.00 94.94 92 TRP A C 1
ATOM 768 O O . TRP A 1 92 ? -0.125 -9.434 -10.838 1.00 94.94 92 TRP A O 1
ATOM 778 N N . SER A 1 93 ? -0.446 -11.527 -10.088 1.00 95.62 93 SER A N 1
ATOM 779 C CA . SER A 1 93 ? -1.900 -11.391 -10.008 1.00 95.62 93 SER A CA 1
ATOM 780 C C . SER A 1 93 ? -2.307 -10.552 -8.786 1.00 95.62 93 SER A C 1
ATOM 782 O O . SER A 1 93 ? -1.581 -10.546 -7.782 1.00 95.62 93 SER A O 1
ATOM 784 N N . PRO A 1 94 ? -3.479 -9.893 -8.812 1.00 95.50 94 PRO A N 1
ATOM 785 C CA . PRO A 1 94 ? -3.965 -9.136 -7.663 1.00 95.50 94 PRO A CA 1
ATOM 786 C C . PRO A 1 94 ? -4.057 -9.952 -6.373 1.00 95.50 94 PRO A C 1
ATOM 788 O O . PRO A 1 94 ? -3.690 -9.464 -5.303 1.00 95.50 94 PRO A O 1
ATOM 791 N N . ASP A 1 95 ? -4.468 -11.216 -6.481 1.00 96.00 95 ASP A N 1
ATOM 792 C CA . ASP A 1 95 ? -4.580 -12.136 -5.347 1.00 96.00 95 ASP A CA 1
ATOM 793 C C . ASP A 1 95 ? -3.213 -12.463 -4.730 1.00 96.00 95 ASP A C 1
ATOM 795 O O . ASP A 1 95 ? -3.085 -12.577 -3.510 1.00 96.00 95 ASP A O 1
ATOM 799 N N . GLU A 1 96 ? -2.158 -12.592 -5.541 1.00 96.94 96 GLU A N 1
ATOM 800 C CA . GLU A 1 96 ? -0.804 -12.792 -5.017 1.00 96.94 96 GLU A CA 1
ATOM 801 C C . GLU A 1 96 ? -0.312 -11.559 -4.251 1.00 96.94 96 GLU A C 1
ATOM 803 O O . GLU A 1 96 ? 0.245 -11.703 -3.160 1.00 96.94 96 GLU A O 1
ATOM 808 N N . ILE A 1 97 ? -0.537 -10.353 -4.786 1.00 97.25 97 ILE A N 1
ATOM 809 C CA . ILE A 1 97 ? -0.137 -9.105 -4.119 1.00 97.25 97 ILE A CA 1
ATOM 810 C C . ILE A 1 97 ? -0.932 -8.923 -2.818 1.00 97.25 97 ILE A C 1
ATOM 812 O O . ILE A 1 97 ? -0.355 -8.553 -1.796 1.00 97.25 97 ILE A O 1
ATOM 816 N N . ASP A 1 98 ? -2.230 -9.235 -2.821 1.00 96.19 98 ASP A N 1
ATOM 817 C CA . ASP A 1 98 ? -3.085 -9.191 -1.629 1.00 96.19 98 ASP A CA 1
ATOM 818 C C . ASP A 1 98 ? -2.622 -10.163 -0.540 1.00 96.19 98 ASP A C 1
ATOM 820 O O . ASP A 1 98 ? -2.537 -9.814 0.637 1.00 96.19 98 ASP A O 1
ATOM 824 N N . ASN A 1 99 ? -2.249 -11.383 -0.925 1.00 96.75 99 ASN A N 1
ATOM 825 C CA . ASN A 1 99 ? -1.702 -12.354 0.016 1.00 96.75 99 ASN A CA 1
ATOM 826 C C . ASN A 1 99 ? -0.383 -11.864 0.632 1.00 96.75 99 ASN A C 1
ATOM 828 O O . ASN A 1 99 ? -0.190 -12.000 1.840 1.00 96.75 99 ASN A O 1
ATOM 832 N N . ILE A 1 100 ? 0.500 -11.242 -0.157 1.00 96.88 100 ILE A N 1
ATOM 833 C CA . ILE A 1 100 ? 1.732 -10.623 0.358 1.00 96.88 100 IL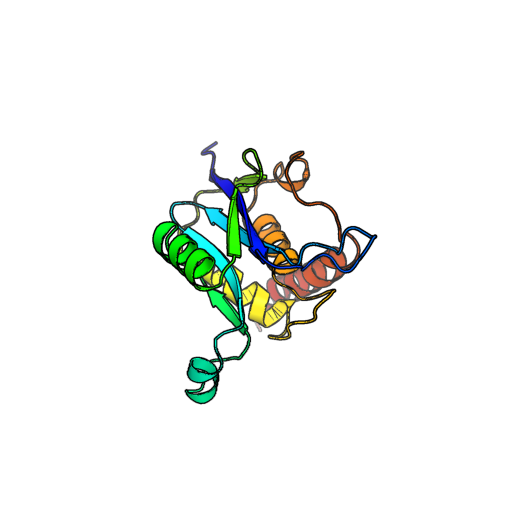E A CA 1
ATOM 834 C C . ILE A 1 100 ? 1.401 -9.463 1.304 1.00 96.88 100 ILE A C 1
ATOM 836 O O . ILE A 1 100 ? 1.977 -9.375 2.388 1.00 96.88 100 ILE A O 1
ATOM 840 N N . ALA A 1 101 ? 0.453 -8.599 0.938 1.00 96.56 101 ALA A N 1
ATOM 841 C CA . ALA A 1 101 ? -0.020 -7.503 1.780 1.00 96.56 101 ALA A CA 1
ATOM 842 C C . ALA A 1 101 ? -0.512 -8.006 3.148 1.00 96.56 101 ALA A C 1
ATOM 844 O O . ALA A 1 101 ? -0.065 -7.510 4.186 1.00 96.56 101 ALA A O 1
ATOM 845 N N . LYS A 1 102 ? -1.360 -9.040 3.165 1.00 95.56 102 LYS A N 1
ATOM 846 C CA . LYS A 1 102 ? -1.843 -9.674 4.401 1.00 95.56 102 LYS A CA 1
ATOM 847 C C . LYS A 1 102 ? -0.701 -10.250 5.232 1.00 95.56 102 LYS A C 1
ATOM 849 O O . LYS A 1 102 ? -0.658 -10.014 6.434 1.00 95.56 102 LYS A O 1
ATOM 854 N N . GLN A 1 103 ? 0.263 -10.930 4.609 1.00 94.44 103 GLN A N 1
ATOM 855 C CA . GLN A 1 103 ? 1.437 -11.465 5.310 1.00 94.44 103 GLN A CA 1
ATOM 856 C C . GLN A 1 103 ? 2.314 -10.364 5.920 1.00 94.44 103 GLN A C 1
ATOM 858 O O . GLN A 1 103 ? 2.815 -10.522 7.033 1.00 94.44 103 GLN A O 1
ATOM 863 N N . ILE A 1 104 ? 2.496 -9.234 5.231 1.00 93.12 104 ILE A N 1
ATOM 864 C CA . ILE A 1 104 ? 3.208 -8.074 5.785 1.00 93.12 104 ILE A CA 1
ATOM 865 C C . ILE A 1 104 ? 2.477 -7.576 7.035 1.00 93.12 104 ILE A C 1
ATOM 867 O O . ILE A 1 104 ? 3.101 -7.393 8.082 1.00 93.12 104 ILE A O 1
ATOM 871 N N . TRP A 1 105 ? 1.159 -7.396 6.949 1.00 94.38 105 TRP A N 1
ATOM 872 C CA . TRP A 1 105 ? 0.350 -6.933 8.074 1.00 94.38 105 TRP A CA 1
ATOM 873 C C . TRP A 1 105 ? 0.360 -7.913 9.259 1.00 94.38 105 TRP A C 1
ATOM 875 O O . TRP A 1 105 ? 0.579 -7.518 10.407 1.00 94.38 105 TRP A O 1
ATOM 885 N N . GLU A 1 106 ? 0.195 -9.204 8.994 1.00 91.94 106 GLU A N 1
ATOM 886 C CA . GLU A 1 106 ? 0.134 -10.232 10.029 1.00 91.94 106 GLU A CA 1
ATOM 887 C C . GLU A 1 106 ? 1.500 -10.476 10.677 1.00 91.94 106 GLU A C 1
ATOM 889 O O . GLU A 1 106 ? 1.601 -10.500 11.901 1.00 91.94 106 GLU A O 1
ATOM 894 N N . TYR A 1 107 ? 2.566 -10.618 9.887 1.00 88.44 107 TYR A N 1
ATOM 895 C CA . TYR A 1 107 ? 3.855 -11.094 10.398 1.00 88.44 107 TYR A CA 1
ATOM 896 C C . TYR A 1 107 ? 4.871 -9.982 10.631 1.00 88.44 107 TYR A C 1
ATOM 898 O O . TYR A 1 107 ? 5.573 -10.002 11.643 1.00 88.44 107 TYR A O 1
ATOM 906 N N . SER A 1 108 ? 4.960 -9.002 9.728 1.00 88.31 108 SER A N 1
ATOM 907 C CA . SER A 1 108 ? 5.911 -7.894 9.900 1.00 88.31 108 SER A CA 1
ATOM 908 C C . SER A 1 108 ? 5.386 -6.845 10.877 1.00 88.31 108 SER A C 1
ATOM 910 O O . SER A 1 108 ? 6.161 -6.330 11.677 1.00 88.31 108 SER A O 1
ATOM 912 N N . PHE A 1 109 ? 4.078 -6.574 10.850 1.00 87.50 109 PHE A N 1
ATOM 913 C CA . PHE A 1 109 ? 3.433 -5.588 11.725 1.00 87.50 109 PHE A CA 1
ATOM 914 C C . PHE A 1 109 ? 2.778 -6.234 12.951 1.00 87.50 109 PHE A C 1
ATOM 916 O O . PHE A 1 109 ? 2.336 -5.535 13.857 1.00 87.50 109 PHE A O 1
ATOM 923 N N . LYS A 1 110 ? 2.668 -7.571 13.008 1.00 89.94 110 LYS A N 1
ATOM 924 C CA . LYS A 1 110 ? 1.981 -8.281 14.107 1.00 89.94 110 LYS A CA 1
ATOM 925 C C . LYS A 1 110 ? 0.554 -7.774 14.338 1.00 89.94 110 LYS A C 1
ATOM 927 O O . LYS A 1 110 ? 0.055 -7.808 15.460 1.00 89.94 110 LYS A O 1
ATOM 932 N N . SER A 1 111 ? -0.096 -7.283 13.281 1.00 89.62 111 SER A N 1
ATOM 933 C CA . SER A 1 111 ? -1.390 -6.594 13.339 1.00 89.62 111 SER A CA 1
ATOM 934 C C . SER A 1 111 ? -1.429 -5.353 14.252 1.00 89.62 111 SER A C 1
ATOM 936 O O . SER A 1 111 ? -2.484 -4.997 14.785 1.00 89.62 111 SER A O 1
ATOM 938 N N . ILE A 1 112 ? -0.293 -4.677 14.447 1.00 88.31 112 ILE A N 1
ATOM 939 C CA . ILE A 1 112 ? -0.172 -3.457 15.247 1.00 88.31 112 ILE A CA 1
ATOM 940 C C . ILE A 1 112 ? 0.073 -2.270 14.315 1.00 88.31 112 ILE A C 1
ATOM 942 O O . ILE A 1 112 ? 0.956 -2.287 13.463 1.00 88.31 112 ILE A O 1
ATOM 946 N N . TYR A 1 113 ? -0.725 -1.216 14.490 1.00 86.81 113 TYR A N 1
ATOM 947 C CA . TYR A 1 113 ? -0.510 0.060 13.814 1.00 86.81 113 TYR A CA 1
ATOM 948 C C . TYR A 1 113 ? 0.088 1.067 14.800 1.00 86.81 113 TYR A C 1
ATOM 950 O O . TYR A 1 113 ? -0.587 1.488 15.745 1.00 86.81 113 TYR A O 1
ATOM 958 N N . GLU A 1 114 ? 1.322 1.496 14.552 1.00 81.06 114 GLU A N 1
ATOM 959 C CA . GLU A 1 114 ? 2.063 2.468 15.361 1.00 81.06 114 GLU A CA 1
ATOM 960 C C . GLU A 1 114 ? 2.377 3.695 14.506 1.00 81.06 114 GLU A C 1
ATOM 962 O O . GLU A 1 114 ? 2.933 3.574 13.417 1.00 81.06 114 GLU A O 1
ATOM 967 N N . GLY A 1 115 ? 2.000 4.883 14.988 1.00 69.50 115 GLY A N 1
ATOM 968 C CA . GLY A 1 115 ? 1.957 6.109 14.181 1.00 69.50 115 GLY A CA 1
ATOM 969 C C . GLY A 1 115 ? 3.245 6.429 13.419 1.00 69.50 115 GLY A C 1
ATOM 970 O O . GLY A 1 115 ? 3.165 6.817 12.254 1.00 69.50 115 GLY A O 1
ATOM 971 N N . ASP A 1 116 ? 4.405 6.201 14.035 1.00 68.19 116 ASP A N 1
ATOM 972 C CA . ASP A 1 116 ? 5.705 6.572 13.466 1.00 68.19 116 ASP A CA 1
ATOM 973 C C . ASP A 1 116 ? 6.463 5.393 12.832 1.00 68.19 116 ASP A C 1
ATOM 975 O O . ASP A 1 116 ? 7.279 5.605 11.939 1.00 68.19 116 ASP A O 1
ATOM 979 N N . GLU A 1 117 ? 6.180 4.156 13.249 1.00 74.31 117 GLU A N 1
ATOM 980 C CA . GLU A 1 117 ? 6.959 2.972 12.860 1.00 74.31 117 GLU A CA 1
ATOM 981 C C . GLU A 1 117 ? 6.151 2.023 11.965 1.00 74.31 117 GLU A C 1
ATOM 983 O O . GLU A 1 117 ? 6.543 1.710 10.839 1.00 74.31 117 GLU A O 1
ATOM 988 N N . GLN A 1 118 ? 4.973 1.611 12.422 1.00 83.06 118 GLN A N 1
ATOM 989 C CA . GLN A 1 118 ? 4.139 0.597 11.781 1.00 83.06 118 GLN A CA 1
ATOM 990 C C . GLN A 1 118 ? 2.876 1.246 11.211 1.00 83.06 118 GLN A C 1
ATOM 992 O O . GLN A 1 118 ? 1.780 1.107 11.744 1.00 83.06 118 GLN A O 1
ATOM 997 N N . ASN A 1 119 ? 3.040 1.996 10.120 1.00 88.31 119 ASN A N 1
ATOM 998 C CA . ASN A 1 119 ? 1.968 2.764 9.487 1.00 88.31 119 ASN A CA 1
ATOM 999 C C . ASN A 1 119 ? 1.812 2.448 7.984 1.00 88.31 119 ASN A C 1
ATOM 1001 O O . ASN A 1 119 ? 2.543 1.633 7.416 1.00 88.31 119 ASN A O 1
ATOM 1005 N N . CYS A 1 120 ? 0.862 3.116 7.320 1.00 91.62 120 CYS A N 1
ATOM 1006 C CA . CYS A 1 120 ? 0.596 2.936 5.885 1.00 91.62 120 CYS A CA 1
ATOM 1007 C C . CYS A 1 120 ? 1.816 3.176 4.971 1.00 91.62 120 CYS A C 1
ATOM 1009 O O . CYS A 1 120 ? 1.928 2.532 3.930 1.00 91.62 120 CYS A O 1
ATOM 1011 N N . GLN A 1 121 ? 2.749 4.054 5.353 1.00 89.25 121 GLN A N 1
ATOM 1012 C CA . GLN A 1 121 ? 3.941 4.371 4.558 1.00 89.25 121 GLN A CA 1
ATOM 1013 C C . GLN A 1 121 ? 4.961 3.233 4.637 1.00 89.25 121 GLN A C 1
ATOM 1015 O O . GLN A 1 121 ? 5.468 2.780 3.609 1.00 89.25 121 GLN A O 1
ATOM 1020 N N . SER A 1 122 ? 5.219 2.731 5.851 1.00 89.00 122 SER A N 1
ATOM 1021 C CA . SER A 1 122 ? 6.063 1.551 6.076 1.00 89.00 122 SER A CA 1
ATOM 1022 C C . SER A 1 122 ? 5.491 0.317 5.375 1.00 89.00 122 SER A C 1
ATOM 1024 O O . SER A 1 122 ? 6.240 -0.457 4.784 1.00 89.00 122 SER A O 1
ATOM 1026 N N . PHE A 1 123 ? 4.163 0.162 5.387 1.00 93.38 123 PHE A N 1
ATOM 1027 C CA . PHE A 1 123 ? 3.477 -0.943 4.721 1.00 93.38 123 PHE A CA 1
ATOM 1028 C C . PHE A 1 123 ? 3.688 -0.900 3.205 1.00 93.38 123 PHE A C 1
ATOM 1030 O O . PHE A 1 123 ? 4.138 -1.881 2.620 1.00 93.38 123 PHE A O 1
ATOM 1037 N N . VAL A 1 124 ? 3.430 0.255 2.580 1.00 93.56 124 VAL A N 1
ATOM 1038 C CA . VAL A 1 124 ? 3.613 0.454 1.137 1.00 93.56 124 VAL A CA 1
ATOM 1039 C C . VAL A 1 124 ? 5.047 0.142 0.710 1.00 93.56 124 VAL A C 1
ATOM 1041 O O . VAL A 1 124 ? 5.251 -0.540 -0.288 1.00 93.56 124 VAL A O 1
ATOM 1044 N N . ARG A 1 125 ? 6.047 0.591 1.471 1.00 89.75 125 ARG A N 1
ATOM 1045 C CA . ARG A 1 125 ? 7.458 0.311 1.165 1.00 89.75 125 ARG A CA 1
ATOM 1046 C C . ARG A 1 125 ? 7.790 -1.166 1.222 1.00 89.75 125 ARG A C 1
ATOM 1048 O O . ARG A 1 125 ? 8.388 -1.677 0.283 1.00 89.75 125 ARG A O 1
ATOM 1055 N N . LEU A 1 126 ? 7.387 -1.843 2.298 1.00 91.94 126 LEU A N 1
ATOM 1056 C CA . LEU A 1 126 ? 7.595 -3.282 2.431 1.00 91.94 126 LEU A CA 1
ATOM 1057 C C . LEU A 1 126 ? 6.916 -4.034 1.291 1.00 91.94 126 LEU A C 1
ATOM 1059 O O . LEU A 1 126 ? 7.532 -4.916 0.708 1.00 91.94 126 LEU A O 1
ATOM 1063 N N . LEU A 1 127 ? 5.698 -3.645 0.917 1.00 95.19 127 LEU A N 1
ATOM 1064 C CA . LEU A 1 127 ? 5.003 -4.262 -0.204 1.00 95.19 127 LEU A CA 1
ATOM 1065 C C . LEU A 1 127 ? 5.783 -4.084 -1.511 1.00 95.19 127 LEU A C 1
ATOM 1067 O O . LEU A 1 127 ? 6.053 -5.070 -2.190 1.00 95.19 127 LEU A O 1
ATOM 1071 N N . VAL A 1 128 ? 6.205 -2.856 -1.827 1.00 94.06 128 VAL A N 1
ATOM 1072 C CA . VAL A 1 128 ? 6.995 -2.560 -3.033 1.00 94.06 128 VAL A CA 1
ATOM 1073 C C . VAL A 1 128 ? 8.341 -3.283 -3.021 1.00 94.06 128 VAL A C 1
ATOM 1075 O O . VAL A 1 128 ? 8.766 -3.774 -4.056 1.00 94.06 128 VAL A O 1
ATOM 1078 N N . ASP A 1 129 ? 8.995 -3.414 -1.871 1.00 92.06 129 ASP A N 1
ATOM 1079 C CA . ASP A 1 129 ? 10.255 -4.152 -1.741 1.00 92.06 129 ASP A CA 1
ATOM 1080 C C . ASP A 1 129 ? 10.115 -5.656 -1.967 1.00 92.06 129 ASP A C 1
ATOM 1082 O O . ASP A 1 129 ? 11.068 -6.309 -2.388 1.00 92.06 129 ASP A O 1
ATOM 1086 N N . MET A 1 130 ? 8.944 -6.206 -1.653 1.00 93.62 130 MET A N 1
ATOM 1087 C CA . MET A 1 130 ? 8.645 -7.626 -1.805 1.00 93.62 130 MET A CA 1
ATOM 1088 C C . MET A 1 130 ? 8.295 -7.996 -3.248 1.00 93.62 130 MET A C 1
ATOM 1090 O O . MET A 1 130 ? 8.636 -9.089 -3.699 1.00 93.62 130 MET A O 1
ATOM 1094 N N . ILE A 1 131 ? 7.616 -7.102 -3.971 1.00 95.19 131 ILE A N 1
ATOM 1095 C CA . ILE A 1 131 ? 7.111 -7.371 -5.330 1.00 95.19 131 ILE A CA 1
ATOM 1096 C C . ILE A 1 131 ? 7.912 -6.677 -6.432 1.00 95.19 131 ILE A C 1
ATOM 1098 O O . ILE A 1 131 ? 7.793 -7.063 -7.596 1.00 95.19 131 ILE A O 1
ATOM 1102 N N . GLY A 1 132 ? 8.675 -5.641 -6.083 1.00 93.31 132 GLY A N 1
ATOM 1103 C CA . GLY A 1 132 ? 9.465 -4.802 -6.977 1.00 93.31 132 GLY A CA 1
ATOM 1104 C C . GLY A 1 132 ? 10.716 -5.497 -7.499 1.00 93.31 132 GLY A C 1
ATOM 1105 O O . GLY A 1 132 ? 11.252 -6.418 -6.885 1.00 93.31 132 GLY A O 1
ATOM 1106 N N . ASP A 1 133 ? 11.185 -5.053 -8.658 1.00 92.81 133 ASP A N 1
ATOM 1107 C CA . ASP A 1 133 ? 12.440 -5.505 -9.244 1.00 92.81 133 ASP A CA 1
ATOM 1108 C C . ASP A 1 133 ? 13.669 -4.928 -8.514 1.00 92.81 133 ASP A C 1
ATOM 1110 O O . ASP A 1 133 ? 13.581 -4.059 -7.640 1.00 92.81 133 ASP A O 1
ATOM 1114 N N . SER A 1 134 ? 14.862 -5.378 -8.912 1.00 87.69 134 SER A N 1
ATOM 1115 C CA . SER A 1 134 ? 16.123 -4.906 -8.327 1.00 87.69 134 SER A CA 1
ATOM 1116 C C . SER A 1 134 ? 16.380 -3.407 -8.525 1.00 87.69 134 SER A C 1
ATOM 1118 O O . SER A 1 134 ? 17.219 -2.840 -7.826 1.00 87.69 134 SER A O 1
ATOM 1120 N N . ASN A 1 135 ? 15.690 -2.761 -9.470 1.00 87.25 135 ASN A N 1
ATOM 1121 C CA . ASN A 1 135 ? 15.881 -1.352 -9.807 1.00 87.25 135 ASN A CA 1
ATOM 1122 C C . ASN A 1 135 ? 14.896 -0.429 -9.077 1.00 87.25 135 ASN A C 1
ATOM 1124 O O . ASN A 1 135 ? 15.094 0.784 -9.042 1.00 87.25 135 ASN A O 1
ATOM 1128 N N . THR A 1 136 ? 13.8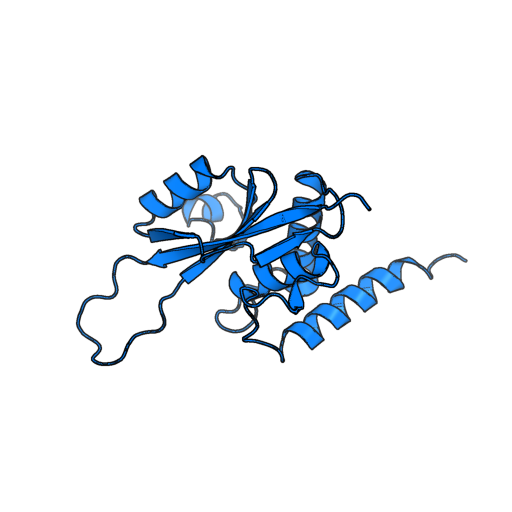56 -0.980 -8.457 1.00 84.94 136 THR A N 1
ATOM 1129 C CA . THR A 1 136 ? 12.799 -0.196 -7.816 1.00 84.94 136 THR A CA 1
ATOM 1130 C C . THR A 1 136 ? 13.336 0.650 -6.658 1.00 84.94 136 THR A C 1
ATOM 1132 O O . THR A 1 136 ? 13.009 1.827 -6.557 1.00 84.94 136 THR A O 1
ATOM 1135 N N . ARG A 1 137 ? 14.256 0.121 -5.840 1.00 80.62 137 ARG A N 1
ATOM 1136 C CA . ARG A 1 137 ? 14.849 0.866 -4.709 1.00 80.62 137 ARG A CA 1
ATOM 1137 C C . ARG A 1 137 ? 15.796 1.998 -5.109 1.00 80.62 137 ARG A C 1
ATOM 1139 O O . ARG A 1 137 ? 16.028 2.901 -4.312 1.00 80.62 137 ARG A O 1
ATOM 1146 N N . ILE A 1 138 ? 16.372 1.938 -6.309 1.00 81.50 138 ILE A N 1
ATOM 1147 C CA . ILE A 1 138 ? 17.255 2.994 -6.834 1.00 81.50 138 ILE A CA 1
ATOM 1148 C C . ILE A 1 138 ? 16.482 4.027 -7.662 1.00 81.50 138 ILE A C 1
ATOM 1150 O O . ILE A 1 138 ? 17.074 4.990 -8.150 1.00 81.50 138 ILE A O 1
ATOM 1154 N N . HIS A 1 139 ? 15.170 3.836 -7.830 1.00 78.88 139 HIS A N 1
ATOM 1155 C CA . HIS A 1 139 ? 14.328 4.746 -8.583 1.00 78.88 139 HIS A CA 1
ATOM 1156 C C . HIS A 1 139 ? 14.202 6.088 -7.834 1.00 78.88 139 HIS A C 1
ATOM 1158 O O . HIS A 1 139 ? 13.908 6.082 -6.638 1.00 78.88 139 HIS A O 1
ATOM 1164 N N . PRO A 1 140 ? 14.381 7.254 -8.488 1.00 77.12 140 PRO A N 1
ATOM 1165 C CA . PRO A 1 140 ? 14.369 8.555 -7.802 1.00 77.12 140 PRO A CA 1
ATOM 1166 C C . PRO A 1 140 ? 13.057 8.872 -7.069 1.00 77.12 140 PRO A C 1
ATOM 1168 O O . PRO A 1 140 ? 13.038 9.639 -6.110 1.00 77.12 140 PRO A O 1
ATOM 1171 N N . GLN A 1 141 ? 11.959 8.286 -7.542 1.00 78.19 141 GLN A N 1
ATOM 1172 C CA . GLN A 1 141 ? 10.610 8.419 -6.994 1.00 78.19 141 GLN A CA 1
ATOM 1173 C C . GLN A 1 141 ? 10.321 7.406 -5.871 1.00 78.19 141 GLN A C 1
ATOM 1175 O O . GLN A 1 141 ? 9.261 7.484 -5.247 1.00 78.19 141 GLN A O 1
ATOM 1180 N N . TYR A 1 142 ? 11.233 6.465 -5.595 1.00 77.94 142 TYR A N 1
ATOM 1181 C CA . TYR A 1 142 ? 11.084 5.530 -4.487 1.00 77.94 142 TYR A CA 1
ATOM 1182 C C . TYR A 1 142 ? 11.207 6.273 -3.152 1.00 77.94 142 TYR A C 1
ATOM 1184 O O . TYR A 1 142 ? 12.211 6.946 -2.897 1.00 77.94 142 TYR A O 1
ATOM 1192 N N . PRO A 1 143 ? 10.202 6.181 -2.268 1.00 67.31 143 PRO A N 1
ATOM 1193 C CA . PRO A 1 143 ? 10.233 6.909 -1.013 1.00 67.31 143 PRO A CA 1
ATOM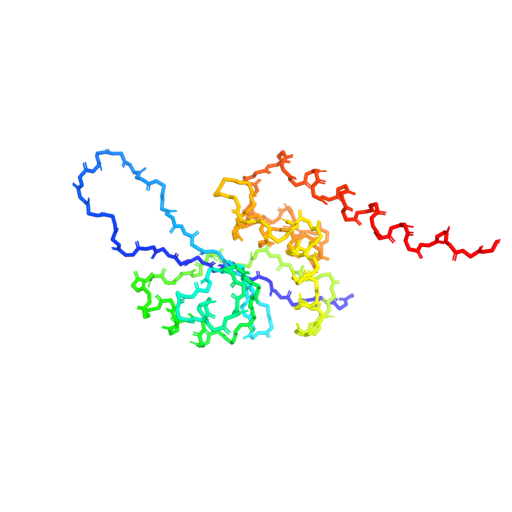 1194 C C . PRO A 1 143 ? 11.275 6.287 -0.071 1.00 67.31 143 PRO A C 1
ATOM 1196 O O . PRO A 1 143 ? 10.983 5.308 0.601 1.00 67.31 143 PRO A O 1
ATOM 1199 N N . SER A 1 144 ? 12.466 6.875 0.044 1.00 65.00 144 SER A N 1
ATOM 1200 C CA . SER A 1 144 ? 13.612 6.314 0.791 1.00 65.00 144 SER A CA 1
ATOM 1201 C C . SER A 1 144 ? 13.636 6.597 2.304 1.00 65.00 144 SER A C 1
ATOM 1203 O O . SER A 1 144 ? 14.329 5.938 3.070 1.00 65.00 144 SER A O 1
ATOM 1205 N N . SER A 1 145 ? 12.872 7.566 2.802 1.00 52.88 145 SER A N 1
ATOM 1206 C CA . SER A 1 145 ? 12.970 8.027 4.194 1.00 52.88 145 SER A CA 1
ATOM 1207 C C . SER A 1 145 ? 12.277 7.122 5.232 1.00 52.88 145 SER A C 1
ATOM 1209 O O . SER A 1 145 ? 11.141 7.410 5.574 1.00 52.88 145 SER A O 1
ATOM 1211 N N . PHE A 1 146 ? 12.913 6.041 5.713 1.00 50.16 146 PHE A N 1
ATOM 1212 C CA . PHE A 1 146 ? 12.834 5.434 7.081 1.00 50.16 146 PHE A CA 1
ATOM 1213 C C . PHE A 1 146 ? 13.771 4.188 7.166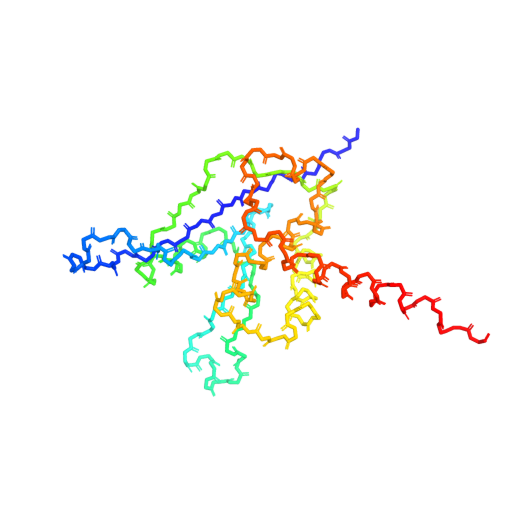 1.00 50.16 146 PHE A C 1
ATOM 1215 O O . PHE A 1 146 ? 13.379 3.102 7.595 1.00 50.16 146 PHE A O 1
ATOM 1222 N N . ASP A 1 147 ? 15.039 4.326 6.755 1.00 51.50 147 ASP A N 1
ATOM 1223 C CA . ASP A 1 147 ? 15.985 3.204 6.551 1.00 51.50 147 ASP A CA 1
ATOM 1224 C C . ASP A 1 147 ? 16.249 2.292 7.769 1.00 51.50 147 ASP A C 1
ATOM 1226 O O . ASP A 1 147 ? 16.637 1.134 7.610 1.00 51.50 147 ASP A O 1
ATOM 1230 N N . LYS A 1 148 ? 16.040 2.767 9.004 1.00 43.09 148 LYS A N 1
ATOM 1231 C CA . LYS A 1 148 ? 16.338 1.970 10.210 1.00 43.09 148 LYS A CA 1
ATOM 1232 C C . LYS A 1 148 ? 15.297 0.885 10.510 1.00 43.09 148 LYS A C 1
ATOM 1234 O O . LYS A 1 148 ? 15.659 -0.145 11.072 1.00 43.09 148 LYS A O 1
ATOM 1239 N N . LEU A 1 149 ? 14.035 1.083 10.128 1.00 41.09 149 LEU A N 1
ATOM 1240 C CA . LEU A 1 149 ? 12.945 0.157 10.464 1.00 41.09 149 LEU A CA 1
ATOM 1241 C C . LEU A 1 149 ? 12.856 -1.020 9.478 1.00 41.09 149 LEU A C 1
ATOM 1243 O O . LEU A 1 149 ? 12.613 -2.164 9.869 1.00 41.09 149 LEU A O 1
ATOM 1247 N N . MET A 1 150 ? 13.154 -0.748 8.203 1.00 45.56 150 MET A N 1
ATOM 1248 C CA . MET A 1 150 ? 13.159 -1.730 7.113 1.00 45.56 150 MET A CA 1
ATOM 1249 C C . MET A 1 150 ? 14.129 -2.888 7.360 1.00 45.56 150 MET A C 1
ATOM 1251 O O . MET A 1 150 ? 13.808 -4.038 7.072 1.00 45.56 150 MET A O 1
ATOM 1255 N N . GLN A 1 151 ? 15.290 -2.620 7.966 1.00 45.09 151 GLN A N 1
ATOM 1256 C CA . GLN A 1 151 ? 16.259 -3.669 8.298 1.00 45.09 151 GLN A CA 1
ATOM 1257 C C . GLN A 1 151 ? 15.737 -4.662 9.350 1.00 45.09 151 GLN A C 1
ATOM 1259 O O . GLN A 1 151 ? 16.167 -5.815 9.356 1.00 45.09 151 GLN A O 1
ATOM 1264 N N . SER A 1 152 ? 14.813 -4.246 10.224 1.00 43.12 152 SER A N 1
ATOM 1265 C CA . SER A 1 152 ? 14.220 -5.111 11.251 1.00 43.12 152 SER A CA 1
ATOM 1266 C C . SER A 1 152 ? 13.104 -5.992 10.675 1.00 43.12 152 SER A C 1
ATOM 1268 O O . SER A 1 152 ? 13.128 -7.212 10.846 1.00 43.12 152 SER A O 1
ATOM 1270 N N . ALA A 1 153 ? 12.183 -5.403 9.902 1.00 44.78 153 ALA A N 1
ATOM 1271 C CA . ALA A 1 153 ? 11.080 -6.127 9.261 1.00 44.78 153 ALA A CA 1
ATOM 1272 C C . ALA A 1 153 ? 11.571 -7.146 8.213 1.00 44.78 153 ALA A C 1
ATOM 1274 O O . ALA A 1 153 ? 11.108 -8.286 8.189 1.00 44.78 153 ALA A O 1
ATOM 1275 N N . TYR A 1 154 ? 12.582 -6.780 7.413 1.00 44.84 154 TYR A N 1
ATOM 1276 C CA . TYR A 1 154 ? 13.175 -7.671 6.408 1.00 44.84 154 TYR A CA 1
ATOM 1277 C C . TYR A 1 154 ? 13.861 -8.892 7.042 1.00 44.84 154 TYR A C 1
ATOM 1279 O O . TYR A 1 154 ? 13.772 -10.004 6.524 1.00 44.84 154 TYR A O 1
ATOM 1287 N N . ARG A 1 155 ? 14.497 -8.711 8.211 1.00 44.47 155 ARG A N 1
ATOM 1288 C CA . ARG A 1 155 ? 15.027 -9.831 9.003 1.00 44.47 155 ARG A CA 1
ATOM 1289 C C . ARG A 1 155 ? 13.890 -10.734 9.478 1.00 44.47 155 ARG A C 1
ATOM 1291 O O . ARG A 1 155 ? 13.990 -11.939 9.287 1.00 44.47 155 ARG A O 1
ATOM 1298 N N . GLY A 1 156 ? 12.809 -10.177 10.027 1.00 43.97 156 GLY A N 1
ATOM 1299 C CA . GLY A 1 156 ? 11.640 -10.952 10.469 1.00 43.97 156 GLY A CA 1
ATOM 1300 C C . GLY A 1 156 ? 11.046 -11.846 9.372 1.00 43.97 156 GLY A C 1
ATOM 1301 O O . GLY A 1 156 ? 10.830 -13.031 9.616 1.00 43.97 156 GLY A O 1
ATOM 1302 N N . TYR A 1 157 ? 10.873 -11.310 8.158 1.00 44.00 157 TYR A N 1
ATOM 1303 C CA . TYR A 1 157 ? 10.369 -12.053 6.996 1.00 44.00 157 TYR A CA 1
ATOM 1304 C C . TYR A 1 157 ? 11.329 -13.157 6.516 1.00 44.00 157 TYR A C 1
ATOM 1306 O O . TYR A 1 157 ? 10.902 -14.279 6.243 1.00 44.00 157 TYR A O 1
ATOM 1314 N N . LEU A 1 158 ? 12.638 -12.888 6.440 1.00 44.12 158 LEU A N 1
ATOM 1315 C CA . LEU A 1 158 ? 13.628 -13.906 6.056 1.00 44.12 158 LEU A CA 1
ATOM 1316 C C . LEU A 1 158 ? 13.665 -15.078 7.049 1.00 44.12 158 LEU A C 1
ATOM 1318 O O . LEU A 1 158 ? 13.775 -16.227 6.628 1.00 44.12 158 LEU A O 1
ATOM 1322 N N . TRP A 1 159 ? 13.519 -14.817 8.352 1.00 43.34 159 TRP A N 1
ATOM 1323 C CA . TRP A 1 159 ? 13.502 -15.872 9.370 1.00 43.34 159 TRP A CA 1
ATOM 1324 C C . TRP A 1 159 ? 12.260 -16.769 9.282 1.00 43.34 159 TRP A C 1
ATOM 1326 O O . TRP A 1 159 ? 12.385 -17.983 9.439 1.00 43.34 159 TRP A O 1
ATOM 1336 N N . THR A 1 160 ? 11.079 -16.220 8.984 1.00 43.81 160 THR A N 1
ATOM 1337 C CA . THR A 1 160 ? 9.854 -17.026 8.813 1.00 43.81 160 THR A CA 1
ATOM 1338 C C . THR A 1 160 ? 9.824 -17.773 7.478 1.00 43.81 160 THR A C 1
ATOM 1340 O O . THR A 1 160 ? 9.365 -18.911 7.425 1.00 43.81 160 THR A O 1
ATOM 1343 N N . SER A 1 161 ? 10.384 -17.185 6.418 1.00 40.66 161 SER A N 1
ATOM 1344 C CA . SER A 1 161 ? 10.436 -17.788 5.076 1.00 40.66 161 SER A CA 1
ATOM 1345 C C . SER A 1 161 ? 11.467 -18.917 4.963 1.00 40.66 161 SER A C 1
ATOM 1347 O O . SER A 1 161 ? 11.252 -19.879 4.232 1.00 40.66 161 SER A O 1
ATOM 1349 N N . ILE A 1 162 ? 12.578 -18.830 5.704 1.00 46.34 162 ILE A N 1
ATOM 1350 C CA . ILE A 1 162 ? 13.601 -19.889 5.773 1.00 46.34 162 ILE A CA 1
ATOM 1351 C C . ILE A 1 162 ? 13.212 -20.957 6.819 1.00 46.34 162 ILE A C 1
ATOM 1353 O O . ILE A 1 162 ? 13.541 -22.132 6.663 1.00 46.34 162 ILE A O 1
ATOM 1357 N N . GLY A 1 163 ? 12.447 -20.583 7.853 1.00 38.34 163 GLY A N 1
ATOM 1358 C CA . GLY A 1 163 ? 11.997 -21.477 8.929 1.00 38.34 163 GLY A CA 1
ATOM 1359 C C . GLY A 1 163 ? 10.919 -22.502 8.548 1.00 38.34 163 GLY A C 1
ATOM 1360 O O . GLY A 1 163 ? 10.707 -23.452 9.296 1.00 38.34 163 GLY A O 1
ATOM 1361 N N . LEU A 1 164 ? 10.276 -22.371 7.383 1.00 40.16 164 LEU A N 1
ATOM 1362 C CA . LEU A 1 164 ? 9.359 -23.388 6.840 1.00 40.16 164 LEU A CA 1
ATOM 1363 C C . LEU A 1 164 ? 10.082 -24.507 6.056 1.00 40.16 164 LEU A C 1
ATOM 1365 O O . LEU A 1 164 ? 9.429 -25.420 5.558 1.00 40.16 164 LEU A O 1
ATOM 1369 N N . GLY A 1 165 ? 11.421 -24.470 5.969 1.00 36.59 165 GLY A N 1
ATOM 1370 C CA . GLY A 1 165 ? 12.232 -25.435 5.212 1.00 36.59 165 GLY A CA 1
ATOM 1371 C C . GLY A 1 165 ? 12.956 -26.525 6.017 1.00 36.59 165 GLY A C 1
ATOM 1372 O O . GLY A 1 165 ? 13.552 -27.404 5.403 1.00 36.59 165 GLY A O 1
ATOM 1373 N N . THR A 1 166 ? 12.938 -26.515 7.356 1.00 39.00 166 THR A N 1
ATOM 1374 C CA . THR A 1 166 ? 13.684 -27.506 8.173 1.00 39.00 166 THR A CA 1
ATOM 1375 C C . THR A 1 166 ? 12.843 -28.162 9.266 1.00 39.00 166 THR A C 1
ATOM 1377 O O . THR A 1 166 ? 13.300 -28.344 10.392 1.00 39.00 166 THR A O 1
ATOM 1380 N N . ALA A 1 167 ? 11.614 -28.549 8.931 1.00 40.09 167 ALA A N 1
ATOM 1381 C CA . ALA A 1 167 ? 10.863 -29.542 9.694 1.00 40.09 167 ALA A CA 1
ATOM 1382 C C . ALA A 1 167 ? 10.495 -30.717 8.776 1.00 40.09 167 ALA A C 1
ATOM 1384 O O . ALA A 1 167 ? 9.336 -30.928 8.435 1.00 40.09 167 ALA A O 1
ATOM 1385 N N . ALA A 1 168 ? 11.512 -31.465 8.348 1.00 32.69 168 ALA A N 1
ATOM 1386 C CA . ALA A 1 168 ? 11.355 -32.791 7.768 1.00 32.69 168 ALA A CA 1
ATOM 1387 C C . ALA A 1 168 ? 12.406 -33.723 8.394 1.00 32.69 168 ALA A C 1
ATOM 1389 O O . ALA A 1 168 ? 13.574 -33.641 8.033 1.00 32.69 168 ALA A O 1
ATOM 1390 N N . ILE A 1 169 ? 11.912 -34.528 9.348 1.00 38.84 169 ILE A N 1
ATOM 1391 C CA . ILE A 1 169 ? 12.383 -35.830 9.875 1.00 38.84 169 ILE A CA 1
ATOM 1392 C C . ILE A 1 169 ? 13.858 -35.936 10.285 1.00 38.84 169 ILE A C 1
ATOM 1394 O O . ILE A 1 169 ? 14.733 -36.061 9.403 1.00 38.84 169 ILE A O 1
#

Foldseek 3Di:
DDWAWFKWKKWWFQQDPPDDDPDPDPTPIFIWIDTDQWTWWKDADDPVVVVVPDQRIDIDIDGPVVVCVVSVVNNIDMDIQPDTLAGFQHYDDPVRLRVVLRCCCCFLVVVDDDPPQRHGLNSNLSSCVVGGHPCNCVRPSHPPPPVPRCVVSVVRVVCVVVVVPPPDD

Secondary structure (DSSP, 8-state):
-----EEEEEEEEES---S--SS-----EEEEEEETTEEEEEEEPPHHHHHTT--SEEEE--BHHHHHHHHHHTTEEEEEPSS--EEBSS---HHHHHHHHHHIIIIISTT---SSSSSHHHHHHHHHHHHB-TTGGGSTTS----HHHHHHHHHHHHHHHHHTSS---

Organism: NCBI:txid2078593

Radius of gyration: 16.95 Å; chains: 1; bounding box: 37×65×36 Å